Protein AF-V5A1I9-F1 (afdb_monomer)

Sequence (114 aa):
MTTTVREDLAHRIAGEITLSDDPGATMKKWRTDFNISQTELAAEIDVSSSVISDYESGRRESPGIGIVRRLVSALLDIDDDRGGRHIRQYGRVLSAGFDNEIVHDLRDIRRRCR

Radius of gyration: 17.95 Å; Cα contacts (8 Å, |Δi|>4): 89; chains: 1; bounding box: 40×25×59 Å

pLDDT: mean 86.28, std 17.71, range [40.38, 98.44]

Mean predicted aligned error: 8.11 Å

Nearest PDB structures (foldseek):
  2b5a-assembly1_A  TM=8.140E-01  e=1.450E-02  [Bacillus] caldolyticus
  3zkc-assembly1_B  TM=9.009E-01  e=5.057E-02  Bacillus subtilis subsp. subtilis str. 168
  3eus-assembly1_A  TM=6.047E-01  e=9.445E-02  Ruegeria pomeroyi
  3eus-assembly1_B  TM=5.637E-01  e=7.280E-02  Ruegeria pomeroyi
  1b0n-assembly1_A  TM=5.807E-01  e=1.225E-01  Bacillus subtilis

Foldseek 3Di:
DDDALLRVQLCVLLVCLVPDPQSLCSLVVLCVVLVHQLCRLCVQLVHHSVVNVCSNVCVDPDDDPVVSNSSSVSSQVVCVVVVNPVSVVSVVVVVVVVVVPVVPPVPPVVPPPD

Structure (mmCIF, N/CA/C/O backbone):
data_AF-V5A1I9-F1
#
_entry.id   AF-V5A1I9-F1
#
loop_
_atom_site.group_PDB
_atom_site.id
_atom_site.type_symbol
_atom_site.label_atom_id
_atom_site.label_alt_id
_atom_site.label_comp_id
_atom_site.label_asym_id
_atom_site.label_entity_id
_atom_site.label_seq_id
_atom_site.pdbx_PDB_ins_code
_atom_site.Cartn_x
_atom_site.Cartn_y
_atom_site.Cartn_z
_atom_site.occupancy
_atom_site.B_iso_or_equiv
_atom_site.auth_seq_id
_atom_site.auth_comp_id
_atom_site.auth_asym_id
_atom_site.auth_atom_id
_atom_site.pdbx_PDB_model_num
ATOM 1 N N . MET A 1 1 ? 1.919 -16.890 -21.387 1.00 40.38 1 MET A N 1
ATOM 2 C CA . MET A 1 1 ? 0.802 -16.391 -20.560 1.00 40.38 1 MET A CA 1
ATOM 3 C C . MET A 1 1 ? 0.695 -14.907 -20.836 1.00 40.38 1 MET A C 1
ATOM 5 O O . MET A 1 1 ? 1.712 -14.241 -20.730 1.00 40.38 1 MET A O 1
ATOM 9 N N . THR A 1 2 ? -0.451 -14.415 -21.303 1.00 51.03 2 THR A N 1
ATOM 10 C CA . THR A 1 2 ? -0.676 -12.971 -21.465 1.00 51.03 2 THR A CA 1
ATOM 11 C C . THR A 1 2 ? -1.017 -12.413 -20.091 1.00 51.03 2 THR A C 1
ATOM 13 O O . THR A 1 2 ? -2.088 -12.726 -19.574 1.00 51.03 2 THR A O 1
ATOM 16 N N . THR A 1 3 ? -0.096 -11.679 -19.473 1.00 66.75 3 THR A N 1
ATOM 17 C CA . THR A 1 3 ? -0.379 -10.964 -18.227 1.00 66.75 3 THR A CA 1
ATOM 18 C C . THR A 1 3 ? -1.370 -9.839 -18.508 1.00 66.75 3 THR A C 1
ATOM 20 O O . THR A 1 3 ? -1.362 -9.215 -19.572 1.00 66.75 3 THR A O 1
ATOM 23 N N . THR A 1 4 ? -2.303 -9.630 -17.588 1.00 88.56 4 THR A N 1
ATOM 24 C CA . THR A 1 4 ? -3.230 -8.499 -17.643 1.00 88.56 4 THR A CA 1
ATOM 25 C C . THR A 1 4 ? -2.509 -7.215 -17.231 1.00 88.56 4 THR A C 1
ATOM 27 O O . THR A 1 4 ? -1.560 -7.245 -16.453 1.00 88.56 4 THR A O 1
ATOM 30 N N . VAL A 1 5 ? -3.010 -6.054 -17.668 1.00 91.88 5 VAL A N 1
ATOM 31 C CA . VAL A 1 5 ? -2.473 -4.739 -17.252 1.00 91.88 5 VAL A CA 1
ATOM 32 C C . VAL A 1 5 ? -2.418 -4.600 -15.725 1.00 91.88 5 VAL A C 1
ATOM 34 O O . VAL A 1 5 ? -1.501 -3.988 -15.180 1.00 91.88 5 VAL A O 1
ATOM 37 N N . ARG A 1 6 ? -3.396 -5.188 -15.027 1.00 94.25 6 ARG A N 1
ATOM 38 C CA . ARG A 1 6 ? -3.452 -5.221 -13.565 1.00 94.25 6 ARG A CA 1
ATOM 39 C C . ARG A 1 6 ? -2.297 -6.029 -12.972 1.00 94.25 6 ARG A C 1
ATOM 41 O O . ARG A 1 6 ? -1.676 -5.573 -12.019 1.00 94.25 6 ARG A O 1
ATOM 48 N N . GLU A 1 7 ? -2.002 -7.200 -13.531 1.00 94.88 7 GLU A N 1
ATOM 49 C CA . GLU A 1 7 ? -0.882 -8.046 -13.095 1.00 94.88 7 GLU A CA 1
ATOM 50 C C . GLU A 1 7 ? 0.471 -7.390 -13.373 1.00 94.88 7 GLU A C 1
ATOM 52 O O . GLU A 1 7 ? 1.347 -7.416 -12.512 1.00 94.88 7 GLU A O 1
ATOM 57 N N . ASP A 1 8 ? 0.637 -6.745 -14.527 1.00 93.94 8 ASP A N 1
ATOM 58 C CA . ASP A 1 8 ? 1.868 -6.014 -14.845 1.00 93.94 8 ASP A CA 1
ATOM 59 C C . ASP A 1 8 ? 2.089 -4.849 -13.875 1.00 93.94 8 ASP A C 1
ATOM 61 O O . ASP A 1 8 ? 3.198 -4.652 -13.368 1.00 93.94 8 ASP A O 1
ATOM 65 N N . LEU A 1 9 ? 1.022 -4.111 -13.548 1.00 95.06 9 LEU A N 1
ATOM 66 C CA . LEU A 1 9 ? 1.083 -3.056 -12.540 1.00 95.06 9 LEU A CA 1
ATOM 67 C C . LEU A 1 9 ? 1.415 -3.631 -11.158 1.00 95.06 9 LEU A C 1
ATOM 69 O O . LEU A 1 9 ? 2.259 -3.075 -10.458 1.00 95.06 9 LEU A O 1
ATOM 73 N N . ALA A 1 10 ? 0.825 -4.769 -10.784 1.00 97.31 10 ALA A N 1
ATOM 74 C CA . ALA A 1 10 ? 1.135 -5.448 -9.529 1.00 97.31 10 ALA A CA 1
ATOM 75 C C . ALA A 1 10 ? 2.619 -5.837 -9.440 1.00 97.31 10 ALA A C 1
ATOM 77 O O . ALA A 1 10 ? 3.272 -5.548 -8.435 1.00 97.31 10 ALA A O 1
ATOM 78 N N . HIS A 1 11 ? 3.171 -6.444 -10.495 1.00 95.88 11 HIS A N 1
ATOM 79 C CA . HIS A 1 11 ? 4.587 -6.809 -10.560 1.00 95.88 11 HIS A CA 1
ATOM 80 C C . HIS A 1 11 ? 5.496 -5.586 -10.478 1.00 95.88 11 HIS A C 1
ATOM 82 O O . HIS A 1 11 ? 6.500 -5.619 -9.765 1.00 95.88 11 HIS A O 1
ATOM 88 N N . ARG A 1 12 ? 5.129 -4.493 -11.153 1.00 95.94 12 ARG A N 1
ATOM 89 C CA . ARG A 1 12 ? 5.871 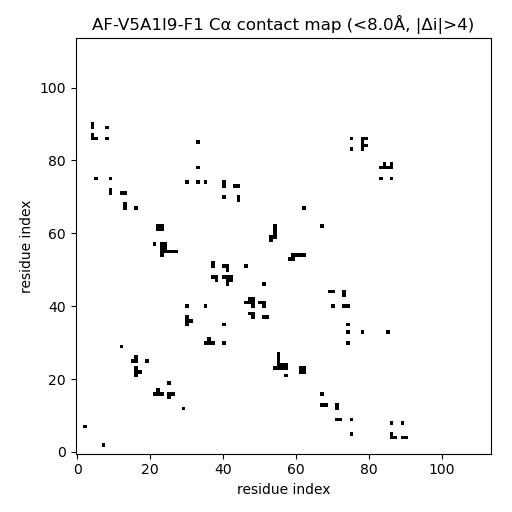-3.235 -11.085 1.00 95.94 12 ARG A CA 1
ATOM 90 C C . ARG A 1 12 ? 5.908 -2.679 -9.664 1.00 95.94 12 ARG A C 1
ATOM 92 O O . ARG A 1 12 ? 6.991 -2.378 -9.172 1.00 95.94 12 ARG A O 1
ATOM 99 N N . ILE A 1 13 ? 4.753 -2.562 -9.005 1.00 97.69 13 ILE A N 1
ATOM 100 C CA . ILE A 1 13 ? 4.664 -2.024 -7.640 1.00 97.69 13 ILE A CA 1
ATOM 101 C C . ILE A 1 13 ? 5.460 -2.911 -6.674 1.00 97.69 13 ILE A C 1
ATOM 103 O O . ILE A 1 13 ? 6.291 -2.415 -5.914 1.00 97.69 13 ILE A O 1
ATOM 107 N N . ALA A 1 14 ? 5.240 -4.229 -6.722 1.00 97.19 14 ALA A N 1
ATOM 108 C CA . ALA A 1 14 ? 5.919 -5.182 -5.848 1.00 97.19 14 ALA A CA 1
ATOM 109 C C . ALA A 1 14 ? 7.442 -5.173 -6.052 1.00 97.19 14 ALA A C 1
ATOM 111 O O . ALA A 1 14 ? 8.192 -5.205 -5.076 1.00 97.19 14 ALA A O 1
ATOM 112 N N . GLY A 1 15 ? 7.894 -5.105 -7.307 1.00 96.62 15 GLY A N 1
ATOM 113 C CA . GLY A 1 15 ? 9.306 -4.994 -7.661 1.00 96.62 15 GLY A CA 1
ATOM 114 C C . GLY A 1 15 ? 9.939 -3.707 -7.138 1.00 96.62 15 GLY A C 1
ATOM 115 O O . GLY A 1 15 ? 10.999 -3.768 -6.523 1.00 96.62 15 GLY A O 1
ATOM 116 N N . GLU A 1 16 ? 9.270 -2.562 -7.305 1.00 97.44 16 GLU A N 1
ATOM 117 C CA . GLU A 1 16 ? 9.770 -1.275 -6.804 1.00 97.44 16 GLU A CA 1
ATOM 118 C C . GLU A 1 16 ? 9.897 -1.275 -5.275 1.00 97.44 16 GLU A C 1
ATOM 120 O O . GLU A 1 16 ? 10.910 -0.826 -4.753 1.00 97.44 16 GLU A O 1
ATOM 125 N N . ILE A 1 17 ? 8.920 -1.834 -4.549 1.00 96.31 17 ILE A N 1
ATOM 126 C CA . ILE A 1 17 ? 8.995 -1.955 -3.082 1.00 96.31 17 ILE A CA 1
ATOM 127 C C . ILE A 1 17 ? 10.143 -2.882 -2.663 1.00 96.31 17 ILE A C 1
ATOM 129 O O . ILE A 1 17 ? 10.893 -2.555 -1.749 1.00 96.31 17 ILE A O 1
ATOM 133 N N . THR A 1 18 ? 10.276 -4.040 -3.316 1.00 95.06 18 THR A N 1
ATOM 134 C CA . THR A 1 18 ? 11.238 -5.087 -2.921 1.00 95.06 18 THR A CA 1
ATOM 135 C C . THR A 1 18 ? 12.688 -4.680 -3.182 1.00 95.06 18 THR A C 1
ATOM 137 O O . THR A 1 18 ? 13.581 -5.114 -2.462 1.00 95.06 18 THR A O 1
ATOM 140 N N . LEU A 1 19 ? 12.927 -3.868 -4.213 1.00 94.88 19 LEU A N 1
ATOM 141 C CA . LEU A 1 19 ? 14.264 -3.424 -4.614 1.00 94.88 19 LEU A CA 1
ATOM 142 C C . LEU A 1 19 ? 14.651 -2.054 -4.035 1.00 94.88 19 LEU A C 1
ATOM 144 O O . LEU A 1 19 ? 15.742 -1.571 -4.324 1.00 94.88 19 LEU A O 1
ATOM 148 N N . SER A 1 20 ? 13.766 -1.412 -3.271 1.00 94.81 20 SER A N 1
ATOM 149 C CA . SER A 1 20 ? 14.023 -0.099 -2.678 1.00 94.81 20 SER A CA 1
ATOM 150 C C . SER A 1 20 ? 14.942 -0.192 -1.459 1.00 94.81 20 SER A C 1
ATOM 152 O O . SER A 1 20 ? 14.786 -1.088 -0.629 1.00 94.81 20 SER A O 1
ATOM 154 N N . ASP A 1 21 ? 15.827 0.795 -1.303 1.00 93.81 21 ASP A N 1
ATOM 155 C CA . ASP A 1 21 ? 16.600 1.005 -0.072 1.00 93.81 21 ASP A CA 1
ATOM 156 C C . ASP A 1 21 ? 15.707 1.459 1.102 1.00 93.81 21 ASP A C 1
ATOM 158 O O . ASP A 1 21 ? 16.051 1.253 2.264 1.00 93.81 21 ASP A O 1
ATOM 162 N N . ASP A 1 22 ? 14.537 2.040 0.804 1.00 94.19 22 ASP A N 1
ATOM 163 C CA . ASP A 1 22 ? 13.499 2.391 1.779 1.00 94.19 22 ASP A CA 1
ATOM 164 C C . ASP A 1 22 ? 12.128 1.849 1.326 1.00 94.19 22 ASP A C 1
ATOM 166 O O . ASP A 1 22 ? 11.307 2.570 0.740 1.00 94.19 22 ASP A O 1
ATOM 170 N N . PRO A 1 23 ? 11.850 0.554 1.577 1.00 95.19 23 PRO A N 1
ATOM 171 C CA . PRO A 1 23 ? 10.584 -0.062 1.197 1.00 95.19 23 PRO A CA 1
ATOM 172 C C . PRO A 1 23 ? 9.366 0.612 1.841 1.00 95.19 23 PRO A C 1
ATOM 174 O O . PRO A 1 23 ? 8.302 0.670 1.224 1.00 95.19 23 PRO A O 1
ATOM 177 N N . GLY A 1 24 ? 9.507 1.136 3.064 1.00 95.88 24 GLY A N 1
ATOM 178 C CA . GLY A 1 24 ? 8.432 1.811 3.792 1.00 95.88 24 GLY A CA 1
ATOM 179 C C . GLY A 1 24 ? 8.010 3.113 3.114 1.00 95.88 24 GLY A C 1
ATOM 180 O O . GLY A 1 24 ? 6.819 3.337 2.868 1.00 95.88 24 GLY A O 1
ATOM 181 N N . ALA A 1 25 ? 8.981 3.944 2.728 1.00 96.50 25 ALA A N 1
ATOM 182 C CA . ALA A 1 25 ? 8.719 5.145 1.943 1.00 96.50 25 ALA A CA 1
ATOM 183 C C . ALA A 1 25 ? 8.151 4.814 0.554 1.00 96.50 25 ALA A C 1
ATOM 185 O O . ALA A 1 25 ? 7.244 5.506 0.082 1.00 96.50 25 ALA A O 1
ATOM 186 N N . THR A 1 26 ? 8.611 3.736 -0.088 1.00 97.69 26 THR A N 1
ATOM 187 C CA . THR A 1 26 ? 8.069 3.294 -1.383 1.00 97.69 26 THR A CA 1
ATOM 188 C C . THR A 1 26 ? 6.622 2.806 -1.269 1.00 97.69 26 THR A C 1
ATOM 190 O O . THR A 1 26 ? 5.794 3.160 -2.109 1.00 97.69 26 THR A O 1
ATOM 193 N N . MET A 1 27 ? 6.269 2.067 -0.211 1.00 97.50 27 MET A N 1
ATOM 194 C CA . MET A 1 27 ? 4.875 1.704 0.089 1.00 97.50 27 MET A CA 1
ATOM 195 C C . MET A 1 27 ? 4.006 2.955 0.254 1.00 97.50 27 MET A C 1
ATOM 197 O O . MET A 1 27 ? 2.936 3.051 -0.351 1.00 97.50 27 MET A O 1
ATOM 201 N N . LYS A 1 28 ? 4.492 3.939 1.024 1.00 98.12 28 LYS A N 1
ATOM 202 C CA . LYS A 1 28 ? 3.798 5.213 1.239 1.00 98.12 28 LYS A CA 1
ATOM 203 C C . LYS A 1 28 ? 3.543 5.941 -0.074 1.00 98.12 28 LYS A C 1
ATOM 205 O O . LYS A 1 28 ? 2.417 6.378 -0.294 1.00 98.12 28 LYS A O 1
ATOM 210 N N . LYS A 1 29 ? 4.566 6.050 -0.929 1.00 98.19 29 LYS A N 1
ATOM 211 C CA . LYS A 1 29 ? 4.479 6.676 -2.255 1.00 98.19 29 LYS A CA 1
ATOM 212 C C . LYS A 1 29 ? 3.349 6.052 -3.069 1.00 98.19 29 LYS A C 1
ATOM 214 O O . LYS A 1 29 ? 2.433 6.761 -3.470 1.00 98.19 29 LYS A O 1
ATOM 219 N N . TRP A 1 30 ? 3.364 4.731 -3.240 1.00 98.44 30 TRP A N 1
ATOM 220 C CA . TRP A 1 30 ? 2.332 4.039 -4.012 1.00 98.44 30 TRP A CA 1
ATOM 221 C C . TRP A 1 30 ? 0.935 4.220 -3.419 1.00 98.44 30 TRP A C 1
ATOM 223 O O . TRP A 1 30 ?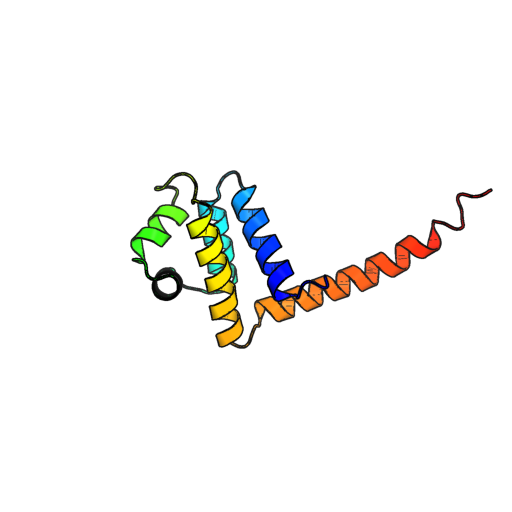 -0.006 4.522 -4.150 1.00 98.44 30 TRP A O 1
ATOM 233 N N . ARG A 1 31 ? 0.793 4.129 -2.092 1.00 98.44 31 ARG A N 1
ATOM 234 C CA . ARG A 1 31 ? -0.488 4.403 -1.432 1.00 98.44 31 ARG A CA 1
ATOM 235 C C . ARG A 1 31 ? -0.980 5.828 -1.714 1.00 98.44 31 ARG A C 1
ATOM 237 O O . ARG A 1 31 ?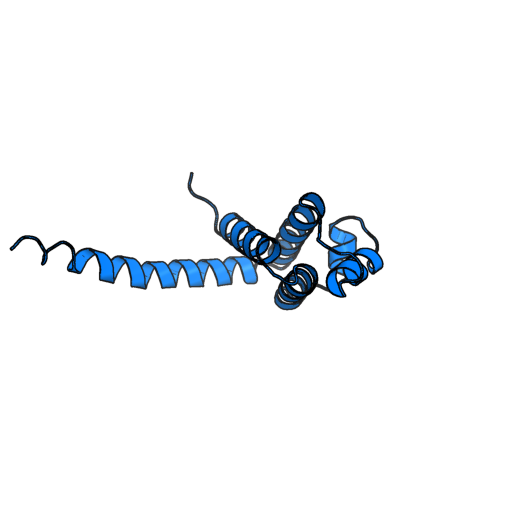 -2.161 6.025 -2.000 1.00 98.44 31 ARG A O 1
ATOM 244 N N . THR A 1 32 ? -0.102 6.827 -1.618 1.00 98.25 32 THR A N 1
ATOM 245 C CA . THR A 1 32 ? -0.475 8.227 -1.862 1.00 98.25 32 THR A CA 1
ATOM 246 C C . THR A 1 32 ? -0.756 8.517 -3.328 1.00 98.25 32 THR A C 1
ATOM 248 O O . THR A 1 32 ? -1.692 9.261 -3.602 1.00 98.25 32 THR A O 1
ATOM 251 N N . ASP A 1 33 ? -0.022 7.900 -4.255 1.00 97.31 33 ASP A N 1
ATOM 252 C CA . ASP A 1 33 ? -0.245 8.044 -5.697 1.00 97.31 33 ASP A CA 1
ATOM 253 C C . ASP A 1 33 ? -1.650 7.554 -6.069 1.00 97.31 33 ASP A C 1
ATOM 255 O O . ASP A 1 33 ? -2.365 8.217 -6.815 1.00 97.31 33 ASP A O 1
ATOM 259 N N . PHE A 1 34 ? -2.094 6.460 -5.443 1.00 97.69 34 PHE A N 1
ATOM 260 C CA . PHE A 1 34 ? -3.453 5.931 -5.574 1.00 97.69 34 PHE A CA 1
ATOM 261 C C . PHE A 1 34 ? -4.523 6.755 -4.833 1.00 97.69 34 PHE A C 1
ATOM 263 O O . PHE A 1 34 ? -5.715 6.468 -4.950 1.00 97.69 34 PHE A O 1
ATOM 270 N N . ASN A 1 35 ? -4.135 7.802 -4.098 1.00 97.62 35 ASN A N 1
ATOM 271 C CA . ASN A 1 35 ? -5.012 8.616 -3.249 1.00 97.62 35 ASN A CA 1
ATOM 272 C C . ASN A 1 35 ? -5.762 7.789 -2.187 1.00 97.62 35 ASN A C 1
ATOM 274 O O . ASN A 1 35 ? -6.931 8.036 -1.887 1.00 97.62 35 ASN A O 1
ATOM 278 N N . ILE A 1 36 ? -5.084 6.795 -1.613 1.00 98.31 36 ILE A N 1
ATOM 279 C CA . ILE A 1 36 ? -5.630 5.913 -0.577 1.00 98.31 36 ILE A CA 1
ATOM 280 C C . ILE A 1 36 ? -5.119 6.383 0.786 1.00 98.31 36 ILE A C 1
ATOM 282 O O . ILE A 1 36 ? -3.940 6.704 0.947 1.00 98.31 36 ILE A O 1
ATOM 286 N N . SER A 1 37 ? -5.984 6.458 1.799 1.00 98.44 37 SER A N 1
ATOM 287 C CA . SER A 1 37 ? -5.560 6.824 3.161 1.00 98.44 37 SER A CA 1
ATOM 288 C C . SER A 1 37 ? -4.953 5.626 3.908 1.00 98.44 37 SER A C 1
ATOM 290 O O . SER A 1 37 ? -5.214 4.477 3.561 1.00 98.44 37 SER A O 1
ATOM 292 N N . GLN A 1 38 ? -4.159 5.862 4.962 1.00 98.31 38 GLN A N 1
ATOM 293 C CA . GLN A 1 38 ? -3.649 4.762 5.803 1.00 98.31 38 GLN A CA 1
ATOM 294 C C . GLN A 1 38 ? -4.789 3.950 6.431 1.00 98.31 38 GLN A C 1
ATOM 296 O O . GLN A 1 38 ? -4.692 2.733 6.510 1.00 98.31 38 GLN A O 1
ATOM 301 N N . THR A 1 39 ? -5.865 4.616 6.859 1.00 98.31 39 THR A N 1
ATOM 302 C CA . THR A 1 39 ? -7.049 3.974 7.449 1.00 98.31 39 THR A CA 1
ATOM 303 C C . THR A 1 39 ? -7.766 3.080 6.448 1.00 98.31 39 THR A C 1
ATOM 305 O O . THR A 1 39 ? -8.168 1.978 6.792 1.00 98.31 39 THR A O 1
ATOM 308 N N . GLU A 1 40 ? -7.901 3.546 5.211 1.00 98.12 40 GLU A N 1
ATOM 309 C CA . GLU A 1 40 ? -8.572 2.808 4.145 1.00 98.12 40 GLU A CA 1
ATOM 310 C C . GLU A 1 40 ? -7.776 1.573 3.727 1.00 98.12 40 GLU A C 1
ATOM 312 O O . GLU A 1 40 ? -8.318 0.474 3.718 1.00 98.12 40 GLU A O 1
ATOM 317 N N . LEU A 1 41 ? -6.467 1.726 3.500 1.00 98.19 41 LEU A N 1
ATOM 318 C CA . LEU A 1 41 ? -5.598 0.586 3.213 1.00 98.19 41 LEU A CA 1
ATOM 319 C C . LEU A 1 41 ? -5.595 -0.428 4.364 1.00 98.19 41 LEU A C 1
ATOM 321 O O . LEU A 1 41 ? -5.598 -1.632 4.131 1.00 98.19 41 LEU A O 1
ATOM 325 N N . ALA A 1 42 ? -5.567 0.058 5.606 1.00 97.94 42 ALA A N 1
ATOM 326 C CA . ALA A 1 42 ? -5.576 -0.797 6.785 1.00 97.94 42 ALA A CA 1
ATOM 327 C C . ALA A 1 42 ? -6.878 -1.598 6.909 1.00 97.94 42 ALA A C 1
ATOM 329 O O . ALA A 1 42 ? -6.823 -2.784 7.228 1.00 97.94 42 ALA A O 1
ATOM 330 N N . ALA A 1 43 ? -8.019 -0.964 6.620 1.00 98.06 43 ALA A N 1
ATOM 331 C CA . ALA A 1 43 ? -9.315 -1.630 6.591 1.00 98.06 43 ALA A CA 1
ATOM 332 C C . ALA A 1 43 ? -9.358 -2.728 5.519 1.00 98.06 43 ALA A C 1
ATOM 334 O O . ALA A 1 43 ? -9.807 -3.832 5.811 1.00 98.06 43 ALA A O 1
ATOM 335 N N . GLU A 1 44 ? -8.822 -2.456 4.326 1.00 98.06 44 GLU A N 1
ATOM 336 C CA . GLU A 1 44 ? -8.808 -3.413 3.213 1.00 98.06 44 GLU A CA 1
ATOM 337 C C . GLU A 1 44 ? -7.980 -4.673 3.515 1.00 98.06 44 GLU A C 1
ATOM 339 O O . GLU A 1 44 ? -8.349 -5.780 3.136 1.00 98.06 44 GLU A O 1
ATOM 344 N N . ILE A 1 45 ? -6.861 -4.536 4.238 1.00 97.00 45 ILE A N 1
ATOM 345 C CA . ILE A 1 45 ? -5.973 -5.674 4.546 1.00 97.00 45 ILE A CA 1
ATOM 346 C C . ILE A 1 45 ? -6.146 -6.248 5.960 1.00 97.00 45 ILE A C 1
ATOM 348 O O . ILE A 1 45 ? -5.313 -7.060 6.383 1.00 97.00 45 ILE A O 1
ATOM 352 N N . ASP A 1 46 ? -7.207 -5.837 6.662 1.00 96.44 46 ASP A N 1
ATOM 353 C CA . ASP A 1 46 ? -7.580 -6.263 8.019 1.00 96.44 46 ASP A CA 1
ATOM 354 C C . ASP A 1 46 ? -6.448 -6.082 9.050 1.00 96.44 46 ASP A C 1
ATOM 356 O O . ASP A 1 46 ? -5.992 -7.012 9.721 1.00 96.44 46 ASP A O 1
ATOM 360 N N . VAL A 1 47 ? -5.930 -4.854 9.143 1.00 95.56 47 VAL A N 1
ATOM 361 C CA . VAL A 1 47 ? -4.937 -4.444 10.150 1.00 95.56 47 VAL A CA 1
ATOM 362 C C . VAL A 1 47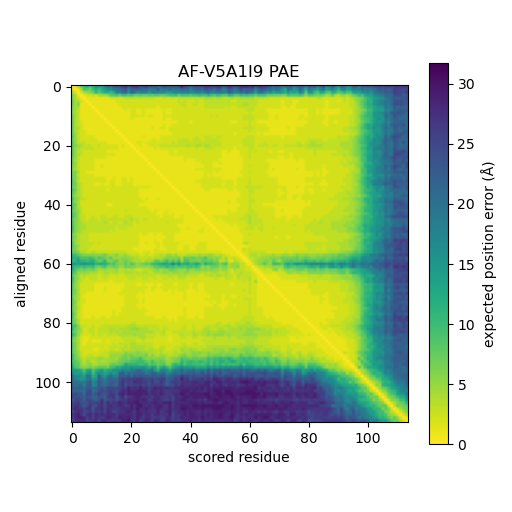 ? -5.301 -3.087 10.748 1.00 95.56 47 VAL A C 1
ATOM 364 O O . VAL A 1 47 ? -6.153 -2.361 10.243 1.00 95.56 47 VAL A O 1
ATOM 367 N N . SER A 1 48 ? -4.625 -2.687 11.826 1.00 97.25 48 SER A N 1
ATOM 368 C CA . SER A 1 48 ? -4.770 -1.326 12.341 1.00 97.25 48 SER A CA 1
ATOM 369 C C . SER A 1 48 ? -4.014 -0.313 11.474 1.00 97.25 48 SER A C 1
ATOM 371 O O . SER A 1 48 ? -2.927 -0.584 10.960 1.00 97.25 48 SER A O 1
ATOM 373 N N . SER A 1 49 ? -4.532 0.914 11.385 1.00 96.88 49 SER A N 1
ATOM 374 C CA . SER A 1 49 ? -3.858 2.024 10.689 1.00 96.88 49 SER A CA 1
ATOM 375 C C . SER A 1 49 ? -2.462 2.330 11.248 1.00 96.88 49 SER A C 1
ATOM 377 O O . SER A 1 49 ? -1.577 2.760 10.508 1.00 96.88 49 SER A O 1
ATOM 379 N N . SER A 1 50 ? -2.222 2.042 12.532 1.00 96.31 50 SER A N 1
ATOM 380 C CA . SER A 1 50 ? -0.897 2.145 13.151 1.00 96.31 50 SER A CA 1
ATOM 381 C C . SER A 1 50 ? 0.130 1.192 12.538 1.00 96.31 50 SER A C 1
ATOM 383 O O . SER A 1 50 ? 1.286 1.580 12.407 1.00 96.31 50 SER A O 1
ATOM 385 N N . VAL A 1 51 ? -0.271 -0.006 12.094 1.00 94.88 51 VAL A N 1
ATOM 386 C CA . VAL A 1 51 ? 0.639 -0.949 11.419 1.00 94.88 51 VAL A CA 1
ATOM 387 C C . VAL A 1 51 ? 1.106 -0.372 10.086 1.00 94.88 51 VAL A C 1
ATOM 389 O O . VAL A 1 51 ? 2.296 -0.419 9.786 1.00 94.88 51 VAL A O 1
ATOM 392 N N . ILE A 1 52 ? 0.196 0.230 9.315 1.00 96.62 52 ILE A N 1
ATOM 393 C CA . ILE A 1 52 ? 0.554 0.919 8.067 1.00 96.62 52 ILE A CA 1
ATOM 394 C C . ILE A 1 52 ? 1.501 2.086 8.363 1.00 96.62 52 ILE A C 1
ATOM 396 O O . ILE A 1 52 ? 2.553 2.205 7.739 1.00 96.62 52 ILE A O 1
ATOM 400 N N . SER A 1 53 ? 1.172 2.913 9.359 1.00 96.56 53 SER A N 1
ATOM 401 C CA . SER A 1 53 ? 2.019 4.034 9.784 1.00 96.56 53 SER A CA 1
ATOM 402 C C . SER A 1 53 ? 3.424 3.594 10.212 1.00 96.56 53 SER A C 1
ATOM 404 O O . SER A 1 53 ? 4.402 4.258 9.871 1.00 96.56 53 SER A O 1
ATOM 406 N N . ASP A 1 54 ? 3.549 2.485 10.942 1.00 95.75 54 ASP A N 1
ATOM 407 C CA . ASP A 1 54 ? 4.835 1.942 11.385 1.00 95.75 54 ASP A CA 1
ATOM 408 C C . ASP A 1 54 ? 5.735 1.546 10.213 1.00 95.75 54 ASP A C 1
ATOM 410 O O . ASP A 1 54 ? 6.925 1.861 10.231 1.00 95.75 54 ASP A O 1
ATOM 414 N N . TYR A 1 55 ? 5.178 0.894 9.188 1.00 95.44 55 TYR A N 1
ATOM 415 C CA . TYR A 1 55 ? 5.933 0.567 7.977 1.00 95.44 55 TYR A CA 1
ATOM 416 C C . TYR A 1 55 ? 6.323 1.828 7.209 1.00 95.44 55 TYR A C 1
ATOM 418 O O . TYR A 1 55 ? 7.488 2.021 6.883 1.00 95.44 55 TYR A O 1
ATOM 426 N N . GLU A 1 56 ? 5.372 2.728 6.973 1.00 96.19 56 GLU A N 1
ATOM 427 C CA . GLU A 1 56 ? 5.599 3.928 6.160 1.00 96.19 56 GLU A CA 1
ATOM 428 C C . GLU A 1 56 ? 6.518 4.972 6.801 1.00 96.19 56 GLU A C 1
ATOM 430 O O . GLU A 1 56 ? 6.959 5.904 6.129 1.00 96.19 56 GLU A O 1
ATOM 435 N N . SER A 1 57 ? 6.763 4.857 8.105 1.00 95.19 57 SER A N 1
ATOM 436 C CA . SER A 1 57 ? 7.693 5.713 8.846 1.00 95.19 57 SER A CA 1
ATOM 437 C C . SER A 1 57 ? 9.057 5.065 9.076 1.00 95.19 57 SER A C 1
ATOM 439 O O . SER A 1 57 ? 9.912 5.692 9.696 1.00 95.19 57 SER A O 1
ATOM 441 N N . GLY A 1 58 ? 9.249 3.817 8.638 1.00 88.94 58 GLY A N 1
ATOM 442 C CA . GLY A 1 58 ? 10.478 3.063 8.876 1.00 88.94 58 GLY A CA 1
ATOM 443 C C . GLY A 1 58 ? 10.652 2.574 10.318 1.00 88.94 58 GLY A C 1
ATOM 444 O O . GLY A 1 58 ? 11.706 2.044 10.649 1.00 88.94 58 GLY A O 1
ATOM 445 N N . ARG A 1 59 ? 9.636 2.699 11.192 1.00 86.56 59 ARG A N 1
ATOM 446 C CA . ARG A 1 59 ? 9.687 2.136 12.560 1.00 86.56 59 ARG A CA 1
ATOM 447 C C . ARG A 1 59 ? 9.739 0.609 12.558 1.00 86.56 59 ARG A C 1
ATOM 449 O O . ARG A 1 59 ? 10.232 0.012 13.511 1.00 86.56 59 ARG A O 1
ATOM 456 N N . ARG A 1 60 ? 9.198 -0.021 11.514 1.00 84.94 60 ARG A N 1
ATOM 457 C CA . ARG A 1 60 ? 9.360 -1.451 11.239 1.00 84.94 60 ARG A CA 1
ATOM 458 C C . ARG A 1 60 ? 10.287 -1.618 10.050 1.00 84.94 60 ARG A C 1
ATOM 460 O O . ARG A 1 60 ? 9.916 -1.286 8.926 1.00 84.94 60 ARG A O 1
ATOM 467 N N . GLU A 1 61 ? 11.467 -2.160 10.316 1.00 73.06 61 GLU A N 1
ATOM 468 C CA . GLU A 1 61 ? 12.432 -2.483 9.274 1.00 73.06 61 GLU A CA 1
ATOM 469 C C . GLU A 1 61 ? 11.893 -3.617 8.396 1.00 73.06 61 GLU A C 1
ATOM 471 O O . GLU A 1 61 ? 11.433 -4.640 8.900 1.00 73.06 61 GLU A O 1
ATOM 476 N N . SER A 1 62 ? 11.970 -3.419 7.080 1.00 79.12 62 SER A N 1
ATOM 477 C CA . SER A 1 62 ? 11.694 -4.412 6.034 1.00 79.12 62 SER A CA 1
ATOM 478 C C . SER A 1 62 ? 10.298 -5.077 6.073 1.00 79.12 62 SER A C 1
ATOM 480 O O . SER A 1 62 ? 10.050 -6.022 6.827 1.00 79.12 62 SER A O 1
ATOM 482 N N . PRO A 1 63 ? 9.358 -4.668 5.204 1.00 85.94 63 PRO A N 1
ATOM 483 C CA . PRO A 1 63 ? 8.078 -5.353 5.053 1.00 85.94 63 PRO A CA 1
ATOM 484 C C . PRO A 1 63 ? 8.277 -6.798 4.564 1.00 85.94 63 PRO A C 1
ATOM 486 O O . PRO A 1 63 ? 8.908 -7.050 3.542 1.00 85.94 63 PRO A O 1
ATOM 489 N N . GLY A 1 64 ? 7.701 -7.772 5.273 1.00 90.69 64 GLY A N 1
ATOM 490 C CA . GLY A 1 64 ? 7.699 -9.167 4.824 1.00 90.69 64 GLY A CA 1
ATOM 491 C C . GLY A 1 64 ? 6.911 -9.378 3.521 1.00 90.69 64 GLY A C 1
ATOM 492 O O . GLY A 1 64 ? 5.964 -8.654 3.215 1.00 90.69 64 GLY A O 1
ATOM 493 N N . ILE A 1 65 ? 7.220 -10.442 2.774 1.00 91.81 65 ILE A N 1
ATOM 494 C CA . ILE A 1 65 ? 6.575 -10.735 1.476 1.00 91.81 65 ILE A CA 1
ATOM 495 C C . ILE A 1 65 ? 5.035 -10.793 1.547 1.00 91.81 65 ILE A C 1
ATOM 497 O O . ILE A 1 65 ? 4.341 -10.417 0.602 1.00 91.81 65 ILE A O 1
ATOM 501 N N . GLY A 1 66 ? 4.483 -11.228 2.686 1.00 93.94 66 GLY A N 1
ATOM 502 C CA . GLY A 1 66 ? 3.039 -11.281 2.917 1.00 93.94 66 GLY A CA 1
ATOM 503 C C . GLY A 1 66 ? 2.381 -9.901 2.989 1.00 93.94 66 GLY A C 1
ATOM 504 O O . GLY A 1 66 ? 1.304 -9.722 2.421 1.00 93.94 66 GLY A O 1
ATOM 505 N N . ILE A 1 67 ? 3.027 -8.920 3.634 1.00 93.88 67 ILE A N 1
ATOM 506 C CA . ILE A 1 67 ? 2.482 -7.559 3.725 1.00 93.88 67 ILE A CA 1
ATOM 507 C C . ILE A 1 67 ? 2.585 -6.843 2.377 1.00 93.88 67 ILE A C 1
ATOM 509 O O . ILE A 1 67 ? 1.623 -6.195 1.977 1.00 93.88 67 ILE A O 1
ATOM 513 N N . 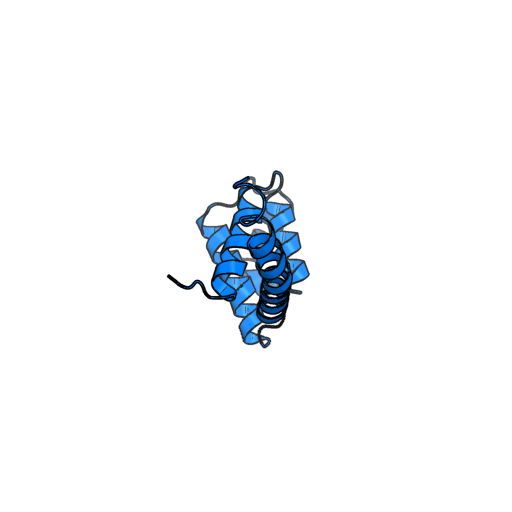VAL A 1 68 ? 3.678 -7.044 1.627 1.00 96.38 68 VAL A N 1
ATOM 514 C CA . VAL A 1 68 ? 3.829 -6.485 0.273 1.00 96.38 68 VAL A CA 1
ATOM 515 C C . VAL A 1 68 ? 2.712 -6.994 -0.635 1.00 96.38 68 VAL A C 1
ATOM 517 O O . VAL A 1 68 ? 2.018 -6.197 -1.258 1.00 96.38 68 VAL A O 1
ATOM 520 N N . ARG A 1 69 ? 2.464 -8.312 -0.657 1.00 97.38 69 ARG A N 1
ATOM 521 C CA . ARG A 1 69 ? 1.386 -8.898 -1.468 1.00 97.38 69 ARG A CA 1
ATOM 522 C C . ARG A 1 69 ? 0.013 -8.320 -1.118 1.00 97.38 69 ARG A C 1
ATOM 524 O O . ARG A 1 69 ? -0.742 -7.973 -2.025 1.00 97.38 69 ARG A O 1
ATOM 531 N N . ARG A 1 70 ? -0.315 -8.242 0.177 1.00 97.69 70 ARG A N 1
ATOM 532 C CA . ARG A 1 70 ? -1.602 -7.709 0.649 1.00 97.69 70 ARG A CA 1
ATOM 533 C C . ARG A 1 70 ? -1.773 -6.242 0.275 1.00 97.69 70 ARG A C 1
ATOM 535 O O . ARG A 1 70 ? -2.810 -5.893 -0.268 1.00 97.69 70 ARG A O 1
ATOM 542 N N . LEU A 1 71 ? -0.746 -5.420 0.492 1.00 98.06 71 LEU A N 1
ATOM 543 C CA . LEU A 1 71 ? -0.770 -4.005 0.130 1.00 98.06 71 LEU A CA 1
ATOM 544 C C . LEU A 1 71 ? -0.980 -3.821 -1.372 1.00 98.06 71 LEU A C 1
ATOM 546 O O . LEU A 1 71 ? -1.875 -3.087 -1.765 1.00 98.06 71 LEU A O 1
ATOM 550 N N . VAL A 1 72 ? -0.192 -4.500 -2.210 1.00 98.44 72 VAL A N 1
ATOM 551 C CA . VAL A 1 72 ? -0.302 -4.370 -3.673 1.00 98.44 72 VAL A CA 1
ATOM 552 C C . VAL A 1 72 ? -1.689 -4.779 -4.159 1.00 98.44 72 VAL A C 1
ATOM 554 O O . VAL A 1 72 ? -2.266 -4.082 -4.987 1.00 98.44 72 VAL A O 1
ATOM 557 N N . SER A 1 73 ? -2.235 -5.875 -3.626 1.00 98.19 73 SER A N 1
ATOM 558 C CA . SER A 1 73 ? -3.584 -6.328 -3.984 1.00 98.19 73 SER A CA 1
ATOM 559 C C . SER A 1 73 ? -4.621 -5.277 -3.589 1.00 98.19 73 SER A C 1
ATOM 561 O O . SER A 1 73 ? -5.333 -4.791 -4.459 1.00 98.19 73 SER A O 1
ATOM 563 N N . ALA A 1 74 ? -4.585 -4.813 -2.337 1.00 98.44 74 ALA A N 1
ATOM 564 C CA . ALA A 1 74 ? -5.502 -3.803 -1.820 1.00 98.44 74 ALA A CA 1
ATOM 565 C C . ALA A 1 74 ? -5.464 -2.481 -2.598 1.00 98.44 74 ALA A C 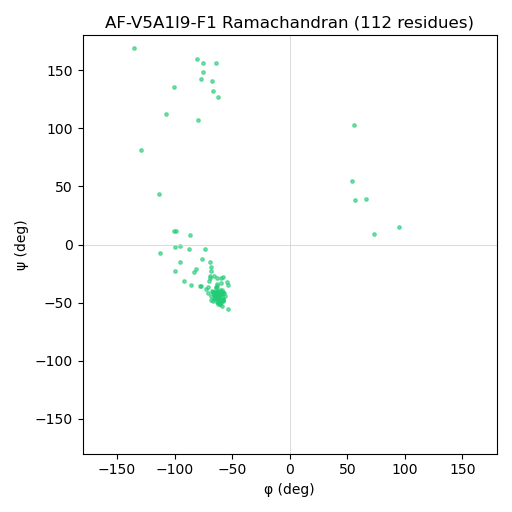1
ATOM 567 O O . ALA A 1 74 ? -6.511 -1.912 -2.882 1.00 98.44 74 ALA A O 1
ATOM 568 N N . LEU A 1 75 ? -4.281 -1.990 -2.992 1.00 98.44 75 LEU A N 1
ATOM 569 C CA . LEU A 1 75 ? -4.188 -0.780 -3.820 1.00 98.44 75 LEU A CA 1
ATOM 570 C C . LEU A 1 75 ? -4.944 -0.942 -5.146 1.00 98.44 75 LEU A C 1
ATOM 572 O O . LEU A 1 75 ? -5.622 -0.018 -5.593 1.00 98.44 75 LEU A O 1
ATOM 576 N N . LEU A 1 76 ? -4.814 -2.110 -5.775 1.00 98.19 76 LEU A N 1
ATOM 577 C CA . LEU A 1 76 ? -5.440 -2.400 -7.061 1.00 98.19 76 LEU A CA 1
ATOM 578 C C . LEU A 1 76 ? -6.930 -2.712 -6.926 1.00 98.19 76 LEU A C 1
ATOM 580 O O . LEU A 1 76 ? -7.684 -2.333 -7.814 1.00 98.19 76 LEU A O 1
ATOM 584 N N . ASP A 1 77 ? -7.347 -3.384 -5.854 1.00 98.19 77 ASP A N 1
ATOM 585 C CA . ASP A 1 77 ? -8.757 -3.643 -5.541 1.00 98.19 77 ASP A CA 1
ATOM 586 C C . ASP A 1 77 ? -9.497 -2.318 -5.296 1.00 98.19 77 ASP A C 1
ATOM 588 O O . ASP A 1 77 ? -10.477 -2.021 -5.977 1.00 98.19 77 ASP A O 1
ATOM 592 N N . ILE A 1 78 ? -8.942 -1.442 -4.450 1.00 98.25 78 ILE A N 1
ATOM 593 C CA . ILE A 1 78 ? -9.522 -0.120 -4.178 1.00 98.25 78 ILE A CA 1
ATOM 594 C C . ILE A 1 78 ? -9.568 0.757 -5.443 1.00 98.25 78 ILE A C 1
ATOM 596 O O . ILE A 1 78 ? -10.538 1.492 -5.648 1.00 98.25 78 ILE A O 1
ATOM 600 N N . ASP A 1 79 ? -8.534 0.734 -6.298 1.00 97.44 79 ASP A N 1
ATOM 601 C CA . ASP A 1 79 ? -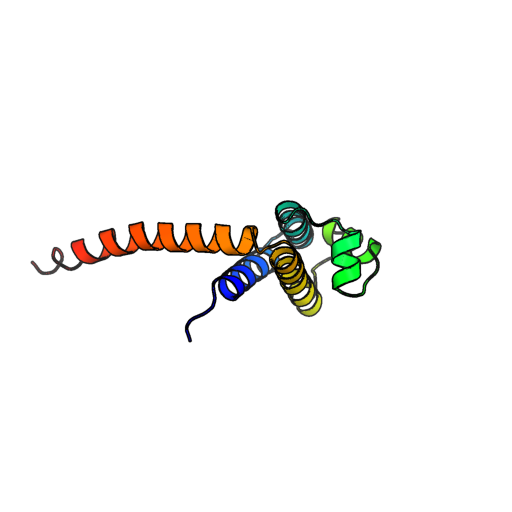8.580 1.469 -7.573 1.00 97.44 79 ASP A CA 1
ATOM 602 C C . ASP A 1 79 ? -9.678 0.932 -8.488 1.00 97.44 79 ASP A C 1
ATOM 604 O O . ASP A 1 79 ? -10.414 1.734 -9.063 1.00 97.44 79 ASP A O 1
ATOM 608 N N . ASP A 1 80 ? -9.804 -0.390 -8.618 1.00 96.25 80 ASP A N 1
ATOM 609 C CA . ASP A 1 80 ? -10.792 -1.022 -9.495 1.00 96.25 80 ASP A CA 1
ATOM 610 C C . ASP A 1 80 ? -12.226 -0.716 -9.040 1.00 96.25 80 ASP A C 1
ATOM 612 O O . ASP A 1 80 ? -13.038 -0.256 -9.849 1.00 96.25 80 ASP A O 1
ATOM 616 N N . ASP A 1 81 ? -12.490 -0.789 -7.732 1.00 96.94 81 ASP A N 1
ATOM 617 C CA . ASP A 1 81 ? -13.765 -0.394 -7.118 1.00 96.94 81 ASP A CA 1
ATOM 618 C C . ASP A 1 81 ? -14.105 1.088 -7.362 1.00 96.94 81 ASP A C 1
ATOM 620 O O . ASP A 1 81 ? -15.272 1.473 -7.478 1.00 96.94 81 ASP A O 1
ATOM 624 N N . ARG A 1 82 ? -13.085 1.944 -7.512 1.00 96.00 82 ARG A N 1
ATOM 625 C CA . ARG A 1 82 ? -13.217 3.372 -7.866 1.00 96.00 82 ARG A CA 1
ATOM 626 C C . ARG A 1 82 ? -13.268 3.629 -9.374 1.00 96.00 82 ARG A C 1
ATOM 628 O O . ARG A 1 82 ? -13.238 4.784 -9.812 1.00 96.00 82 ARG A O 1
ATOM 635 N N . GLY A 1 83 ? -13.359 2.577 -10.184 1.00 94.25 83 GLY A N 1
ATOM 636 C CA . GLY A 1 83 ? -13.442 2.647 -11.639 1.00 94.25 83 GLY A CA 1
ATOM 637 C C . GLY A 1 83 ? -12.102 2.501 -12.368 1.00 94.25 83 GLY A C 1
ATOM 638 O O . GLY A 1 83 ? -12.031 2.836 -13.554 1.00 94.25 83 GLY A O 1
ATOM 639 N N . GLY A 1 84 ? -11.054 2.023 -11.697 1.00 93.94 84 GLY A N 1
ATOM 640 C CA . GLY A 1 84 ? -9.802 1.538 -12.286 1.00 93.94 84 GLY A CA 1
ATOM 641 C C . GLY A 1 84 ? -8.966 2.612 -12.978 1.00 93.94 84 GLY A C 1
ATOM 642 O O . GLY A 1 84 ? -8.456 2.388 -14.083 1.00 93.94 84 GLY A O 1
ATOM 643 N N . ARG A 1 85 ? -8.884 3.825 -12.414 1.00 94.56 85 ARG A N 1
ATOM 644 C CA . ARG A 1 85 ? -8.199 4.954 -13.070 1.00 94.56 85 ARG A CA 1
ATOM 645 C C . ARG A 1 85 ? -6.716 4.653 -13.272 1.00 94.56 85 ARG A C 1
ATOM 647 O O . ARG A 1 85 ? -6.216 4.860 -14.381 1.00 94.56 85 ARG A O 1
ATOM 654 N N . HIS A 1 86 ? -6.030 4.195 -12.229 1.00 93.12 86 HIS A N 1
ATOM 655 C CA . HIS A 1 86 ? -4.585 3.972 -12.263 1.00 93.12 86 HIS A CA 1
ATOM 656 C C . HIS A 1 86 ? -4.247 2.771 -13.143 1.00 93.12 86 HIS A C 1
ATOM 658 O O . HIS A 1 86 ? -3.353 2.873 -13.985 1.00 93.12 86 HIS A O 1
ATOM 664 N N . ILE A 1 87 ? -5.027 1.689 -13.050 1.00 94.00 87 ILE A N 1
ATOM 665 C CA . ILE A 1 87 ? -4.884 0.515 -13.923 1.00 94.00 87 ILE A CA 1
ATOM 666 C C . ILE A 1 87 ? -5.026 0.916 -15.401 1.00 94.00 87 ILE A C 1
ATOM 668 O O . ILE A 1 87 ? -4.167 0.597 -16.226 1.00 94.00 87 ILE A O 1
ATOM 672 N N . ARG A 1 88 ? -6.068 1.679 -15.761 1.00 91.88 88 ARG A N 1
ATOM 673 C CA . ARG A 1 88 ? -6.283 2.132 -17.151 1.00 91.88 88 ARG A CA 1
ATOM 674 C C . ARG A 1 88 ? -5.203 3.097 -17.627 1.0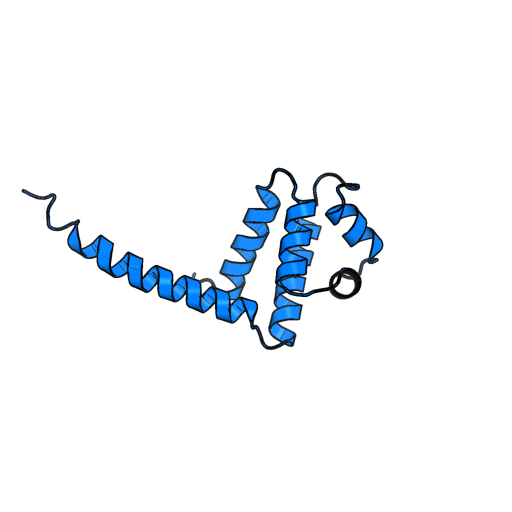0 91.88 88 ARG A C 1
ATOM 676 O O . ARG A 1 88 ? -4.778 3.013 -18.779 1.00 91.88 88 ARG A O 1
ATOM 683 N N . GLN A 1 89 ? -4.772 4.026 -16.774 1.00 90.88 89 GLN A N 1
ATOM 684 C CA . GLN A 1 89 ? -3.693 4.957 -17.101 1.00 90.88 89 GLN A CA 1
ATOM 685 C C . GLN A 1 89 ? -2.388 4.206 -17.370 1.00 90.88 89 GLN A C 1
ATOM 687 O O . GLN A 1 89 ? -1.728 4.481 -18.370 1.00 90.88 89 GLN A O 1
ATOM 692 N N . TYR A 1 90 ? -2.049 3.233 -16.526 1.00 89.19 90 TYR A N 1
ATOM 693 C CA . TYR A 1 90 ? -0.871 2.397 -16.711 1.00 89.19 90 TYR A CA 1
ATOM 694 C C . TYR A 1 90 ? -0.935 1.603 -18.020 1.00 89.19 90 TYR A C 1
ATOM 696 O O . TYR A 1 90 ? 0.021 1.623 -18.793 1.00 89.19 90 TYR A O 1
ATOM 704 N N . GLY A 1 91 ? -2.094 1.012 -18.334 1.00 87.81 91 GLY A N 1
ATOM 705 C CA . GLY A 1 91 ? -2.319 0.328 -19.610 1.00 87.81 91 GLY A CA 1
ATOM 706 C C . GLY A 1 91 ? -2.079 1.226 -20.826 1.00 87.81 91 GLY A C 1
ATOM 707 O O . GLY A 1 91 ? -1.415 0.810 -21.769 1.00 87.81 91 GLY A O 1
ATOM 708 N N . ARG A 1 92 ? -2.532 2.488 -20.790 1.00 87.19 92 ARG A N 1
ATOM 709 C CA . ARG A 1 92 ? -2.270 3.460 -21.871 1.00 87.19 92 ARG A CA 1
ATOM 710 C C . ARG A 1 92 ? -0.784 3.773 -22.032 1.00 87.19 92 ARG A C 1
ATOM 712 O O . ARG A 1 92 ? -0.323 3.892 -23.161 1.00 87.19 92 ARG A O 1
ATOM 719 N N . VAL A 1 93 ? -0.049 3.920 -20.927 1.00 83.81 93 VAL A N 1
ATOM 720 C CA . VAL A 1 93 ? 1.402 4.179 -20.961 1.00 83.81 93 VAL A CA 1
ATOM 721 C C . VAL A 1 93 ? 2.149 2.982 -21.539 1.00 83.81 93 VAL A C 1
ATOM 723 O O . VAL A 1 93 ? 3.023 3.175 -22.379 1.00 83.81 93 VAL A O 1
ATOM 726 N N . LEU A 1 94 ? 1.782 1.761 -21.141 1.00 80.50 94 LEU A N 1
ATOM 727 C CA . LEU A 1 94 ? 2.340 0.542 -21.723 1.00 80.50 94 LEU A CA 1
ATOM 728 C C . LEU A 1 94 ? 2.078 0.488 -23.231 1.00 80.50 94 LEU A C 1
ATOM 730 O O . LEU A 1 94 ? 3.027 0.381 -24.000 1.00 80.50 94 LEU A O 1
ATOM 734 N N . SER A 1 95 ? 0.825 0.652 -23.666 1.00 73.75 95 SER A N 1
ATOM 735 C CA . SER A 1 95 ? 0.467 0.673 -25.092 1.00 73.75 95 SER A CA 1
ATOM 736 C C . SER A 1 95 ? 1.228 1.741 -25.887 1.00 73.75 95 SER A C 1
ATOM 738 O O . SER A 1 95 ? 1.768 1.434 -26.942 1.00 73.75 95 SER A O 1
ATOM 740 N N . ALA A 1 96 ? 1.349 2.963 -25.360 1.00 72.88 96 ALA A N 1
ATOM 741 C CA . ALA A 1 96 ? 2.089 4.042 -26.019 1.00 72.88 96 ALA A CA 1
ATOM 742 C C . ALA A 1 96 ? 3.617 3.814 -26.047 1.00 72.88 96 ALA A C 1
ATOM 744 O O . ALA A 1 96 ? 4.309 4.316 -26.937 1.00 72.88 96 ALA A O 1
ATOM 745 N N . GLY A 1 97 ? 4.154 3.066 -25.077 1.00 62.31 97 GLY A N 1
ATOM 746 C CA . GLY A 1 97 ? 5.534 2.578 -25.091 1.00 62.31 97 GLY A CA 1
ATOM 747 C C . GLY A 1 97 ? 5.751 1.522 -26.178 1.00 62.31 97 GLY A C 1
ATOM 748 O O . GLY A 1 97 ? 6.702 1.632 -26.950 1.00 62.31 97 GLY A O 1
ATOM 749 N N . PHE A 1 98 ? 4.819 0.573 -26.314 1.00 54.97 98 PHE A N 1
ATOM 750 C CA . PHE A 1 98 ? 4.838 -0.438 -27.377 1.00 54.97 98 PHE A CA 1
ATOM 751 C C . PHE A 1 98 ? 4.708 0.172 -28.784 1.00 54.97 98 PHE A C 1
ATOM 753 O O . PHE A 1 98 ? 5.388 -0.287 -29.703 1.00 54.97 98 PHE A O 1
ATOM 760 N N . ASP A 1 99 ? 3.922 1.240 -28.956 1.00 52.12 99 ASP A N 1
ATOM 761 C CA . ASP A 1 99 ? 3.818 1.960 -30.237 1.00 52.12 99 ASP A CA 1
ATOM 762 C C . ASP A 1 99 ? 5.153 2.605 -30.670 1.00 52.12 99 ASP A C 1
ATOM 764 O O . ASP A 1 99 ? 5.427 2.716 -31.867 1.00 52.12 99 ASP A O 1
ATOM 768 N N . ASN A 1 100 ? 6.021 2.988 -29.723 1.00 46.81 100 ASN A N 1
ATOM 769 C CA . ASN A 1 100 ? 7.353 3.521 -30.036 1.00 46.81 100 ASN A CA 1
ATOM 770 C C . ASN A 1 100 ? 8.415 2.423 -30.222 1.00 46.81 100 ASN A C 1
ATOM 772 O O . ASN A 1 100 ? 9.292 2.566 -31.072 1.00 46.81 100 ASN A O 1
ATOM 776 N N . GLU A 1 101 ? 8.351 1.318 -29.477 1.00 47.84 101 GLU A N 1
ATOM 777 C CA . GLU A 1 101 ? 9.382 0.269 -29.523 1.00 47.84 101 GLU A CA 1
ATOM 778 C C . GLU A 1 101 ? 9.256 -0.636 -30.769 1.00 47.84 101 GLU A C 1
ATOM 780 O O . GLU A 1 101 ? 10.260 -0.974 -31.399 1.00 47.84 101 GLU A O 1
ATOM 785 N N . ILE A 1 102 ? 8.031 -0.928 -31.234 1.00 53.22 102 ILE A N 1
ATOM 786 C CA . ILE A 1 102 ? 7.801 -1.784 -32.418 1.00 53.22 102 ILE A CA 1
ATOM 787 C C . ILE A 1 102 ? 8.246 -1.102 -33.729 1.00 53.22 102 ILE A C 1
ATOM 789 O O . ILE A 1 102 ? 8.663 -1.771 -34.680 1.00 53.22 102 ILE A O 1
ATOM 793 N N . VAL A 1 103 ? 8.209 0.232 -33.805 1.00 51.41 103 VAL A N 1
ATOM 794 C CA . VAL A 1 103 ? 8.588 0.975 -35.023 1.00 51.41 103 VAL A CA 1
ATOM 795 C C . VAL A 1 1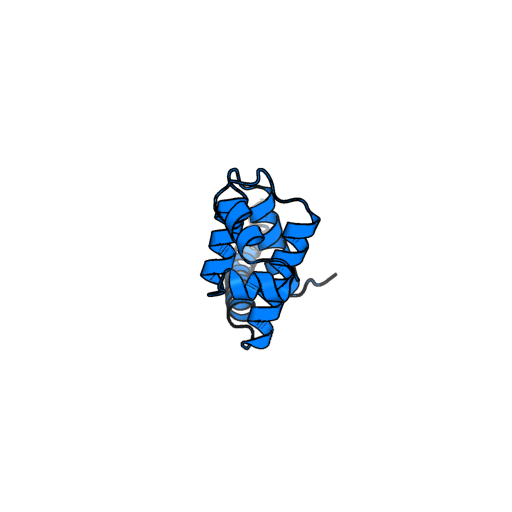03 ? 10.109 1.152 -35.154 1.00 51.41 103 VAL A C 1
ATOM 797 O O . VAL A 1 103 ? 10.607 1.336 -36.273 1.00 51.41 103 VAL A O 1
ATOM 800 N N . HIS A 1 104 ? 10.867 1.040 -34.058 1.00 46.66 104 HIS A N 1
ATOM 801 C CA . HIS A 1 104 ? 12.321 1.214 -34.081 1.00 46.66 104 HIS A CA 1
ATOM 802 C C . HIS A 1 104 ? 13.112 -0.085 -34.296 1.00 46.66 104 HIS A C 1
ATOM 804 O O . HIS A 1 104 ? 14.131 -0.035 -34.987 1.00 46.66 104 HIS A O 1
ATOM 810 N N . ASP A 1 105 ? 12.630 -1.243 -33.837 1.00 48.22 105 ASP A N 1
ATOM 811 C CA . ASP A 1 105 ? 13.417 -2.487 -33.917 1.00 48.22 105 ASP A CA 1
ATOM 812 C C . ASP A 1 105 ? 13.328 -3.199 -35.288 1.00 48.22 105 ASP A C 1
ATOM 814 O O . ASP A 1 105 ? 14.255 -3.874 -35.740 1.00 48.22 105 ASP A O 1
ATOM 818 N N . LEU A 1 106 ? 12.263 -2.961 -36.067 1.00 53.12 106 LEU A N 1
ATOM 819 C CA . LEU A 1 106 ? 12.129 -3.578 -37.397 1.00 53.12 106 LEU A CA 1
ATOM 820 C C . LEU A 1 106 ? 13.008 -2.933 -38.488 1.00 53.12 106 LEU A C 1
ATOM 822 O O . LEU A 1 106 ? 13.131 -3.477 -39.590 1.00 53.12 106 LEU A O 1
ATOM 826 N N . ARG A 1 107 ? 13.599 -1.759 -38.227 1.00 52.44 107 ARG A N 1
ATOM 827 C CA . ARG A 1 107 ? 14.406 -1.026 -39.221 1.00 52.44 107 ARG A CA 1
ATOM 828 C C . ARG A 1 107 ? 15.907 -1.286 -39.113 1.00 52.44 107 ARG A C 1
ATOM 830 O O . ARG A 1 107 ? 16.602 -1.008 -40.091 1.00 52.44 107 ARG A O 1
ATOM 837 N N . ASP A 1 108 ? 16.398 -1.859 -38.012 1.00 50.88 108 ASP A N 1
ATOM 838 C CA . ASP A 1 108 ? 17.846 -2.030 -37.800 1.00 50.88 108 ASP A CA 1
ATOM 839 C C . ASP A 1 108 ? 18.371 -3.445 -38.127 1.00 50.88 108 ASP A C 1
ATOM 841 O O . ASP A 1 108 ? 19.515 -3.617 -38.552 1.00 50.88 108 ASP A O 1
ATOM 845 N N . ILE A 1 109 ? 17.514 -4.474 -38.117 1.00 50.88 109 ILE A N 1
ATOM 846 C CA . ILE A 1 109 ? 17.921 -5.845 -38.502 1.00 50.88 109 ILE A CA 1
ATOM 847 C C . ILE A 1 109 ? 18.254 -5.954 -40.005 1.00 50.88 109 ILE A C 1
ATOM 849 O O . ILE A 1 109 ? 18.988 -6.843 -40.436 1.00 50.88 109 ILE A O 1
ATOM 853 N N . ARG A 1 110 ? 17.795 -5.007 -40.835 1.00 48.91 110 ARG A N 1
ATOM 854 C CA . ARG A 1 110 ? 18.054 -5.009 -42.286 1.00 48.91 110 ARG A CA 1
ATOM 855 C C . ARG A 1 110 ? 19.348 -4.314 -42.720 1.00 48.91 110 ARG A C 1
ATOM 857 O O . ARG A 1 110 ? 19.652 -4.347 -43.911 1.00 48.91 110 ARG A O 1
ATOM 864 N N . ARG A 1 111 ? 20.113 -3.697 -41.808 1.00 51.94 111 ARG A N 1
ATOM 865 C CA . ARG A 1 111 ? 21.352 -2.968 -42.158 1.00 51.94 111 ARG A CA 1
ATOM 866 C C . ARG A 1 111 ? 22.652 -3.593 -41.652 1.00 51.94 111 ARG A C 1
ATOM 868 O O . ARG A 1 111 ? 23.710 -3.153 -42.082 1.00 51.94 111 ARG A O 1
ATOM 875 N N . ARG A 1 112 ? 22.599 -4.644 -40.827 1.00 50.69 112 ARG A N 1
ATOM 876 C CA . ARG A 1 112 ? 23.795 -5.341 -40.305 1.00 50.69 112 ARG A CA 1
ATOM 877 C C . ARG A 1 112 ? 24.182 -6.636 -41.038 1.00 50.69 112 ARG A C 1
ATOM 879 O O . ARG A 1 112 ? 25.032 -7.369 -40.554 1.00 50.69 112 ARG A O 1
ATOM 886 N N . CYS A 1 113 ? 23.596 -6.916 -42.204 1.00 45.41 113 CYS A N 1
ATOM 887 C CA . CYS A 1 113 ? 23.989 -8.040 -43.073 1.00 45.41 113 CYS A CA 1
ATOM 888 C C . CYS A 1 113 ? 24.595 -7.577 -44.411 1.00 45.41 113 CYS A C 1
ATOM 890 O O . CYS A 1 113 ? 24.262 -8.120 -45.466 1.00 45.41 113 CYS A O 1
ATOM 892 N N . ARG A 1 114 ? 25.476 -6.571 -44.392 1.00 43.06 114 ARG A N 1
ATOM 893 C CA . ARG A 1 114 ? 26.332 -6.266 -45.541 1.00 43.06 114 ARG A CA 1
ATOM 894 C C . ARG A 1 114 ? 27.745 -5.933 -45.107 1.00 43.06 114 ARG A C 1
ATOM 896 O O . ARG A 1 114 ? 27.869 -5.244 -44.073 1.00 43.06 114 ARG A O 1
#

Solvent-accessible surface area (backbone atoms only — not comparable to full-atom values): 6541 Å² total; per-residue (Å²): 133,88,76,49,58,61,54,52,50,43,52,51,53,54,49,53,30,71,72,40,98,51,36,27,53,44,49,43,49,55,38,51,77,71,71,48,51,55,59,55,56,16,59,70,64,74,49,56,38,64,59,50,49,32,30,42,68,55,76,44,76,76,83,51,75,69,56,52,54,46,50,51,49,43,57,52,51,56,32,46,79,73,69,27,59,64,50,51,52,50,41,52,53,52,53,56,49,50,64,56,52,63,68,56,60,74,65,55,76,76,67,77,84,119

Secondary structure (DSSP, 8-state):
----HHHHHHHHHHHHHHT-S-HHHHHHHHHHHTT--HHHHHHHTTS-HHHHHHHHTTSS-S--HHHHHHHHHHHHHHHHHTT-HHHHHHHHHHHHHHHHHHHHHTTTTTTS--